Protein AF-A0A813M0W7-F1 (afdb_monomer)

Structure (mmCIF, N/CA/C/O backbone):
data_AF-A0A813M0W7-F1
#
_entry.id   AF-A0A813M0W7-F1
#
loop_
_atom_site.group_PDB
_atom_site.id
_atom_site.type_symbol
_atom_site.label_atom_id
_atom_site.label_alt_id
_atom_site.label_comp_id
_atom_site.label_asym_id
_atom_site.label_entity_id
_atom_site.label_seq_id
_atom_site.pdbx_PDB_ins_code
_atom_site.Cartn_x
_atom_site.Cartn_y
_atom_site.Cartn_z
_atom_site.occupancy
_atom_site.B_iso_or_equiv
_atom_site.auth_seq_id
_atom_site.auth_comp_id
_atom_site.auth_asym_id
_atom_site.auth_atom_id
_atom_site.p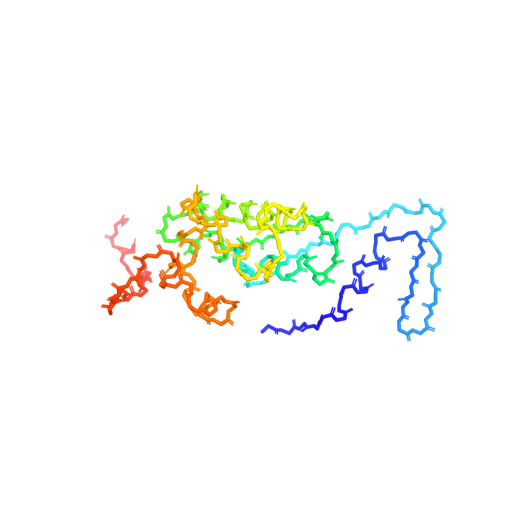dbx_PDB_model_num
ATOM 1 N N . MET A 1 1 ? 2.170 14.052 -1.912 1.00 60.22 1 MET A N 1
ATOM 2 C CA . MET A 1 1 ? 3.206 13.076 -2.289 1.00 60.22 1 MET A CA 1
ATOM 3 C C . MET A 1 1 ? 3.192 13.047 -3.791 1.00 60.22 1 MET A C 1
ATOM 5 O O . MET A 1 1 ? 2.103 12.958 -4.344 1.00 60.22 1 MET A O 1
ATOM 9 N N . GLU A 1 2 ? 4.343 13.254 -4.406 1.00 78.50 2 GLU A N 1
ATOM 10 C CA . GLU A 1 2 ? 4.496 13.168 -5.856 1.00 78.50 2 GLU A CA 1
ATOM 11 C C . GLU A 1 2 ? 4.761 11.701 -6.207 1.00 78.50 2 GLU A C 1
ATOM 13 O O . GLU A 1 2 ? 5.471 11.018 -5.469 1.00 78.50 2 GLU A O 1
ATOM 18 N N . GLY A 1 3 ? 4.114 11.214 -7.259 1.00 83.81 3 GLY A N 1
ATOM 19 C CA . GLY A 1 3 ? 4.162 9.825 -7.706 1.00 83.81 3 GLY A CA 1
ATOM 20 C C . GLY A 1 3 ? 2.926 9.503 -8.538 1.00 83.81 3 GLY A C 1
ATOM 21 O O . GLY A 1 3 ? 1.844 10.027 -8.257 1.00 83.81 3 GLY A O 1
ATOM 22 N N . ASP A 1 4 ? 3.095 8.671 -9.559 1.00 92.69 4 ASP A N 1
ATOM 23 C CA . ASP A 1 4 ? 2.022 8.253 -10.461 1.00 92.69 4 ASP A CA 1
ATOM 24 C C . ASP A 1 4 ? 1.822 6.733 -10.416 1.00 92.69 4 ASP A C 1
ATOM 26 O O . ASP A 1 4 ? 2.736 5.965 -10.113 1.00 92.69 4 ASP A O 1
ATOM 30 N N . ALA A 1 5 ? 0.614 6.268 -10.741 1.00 93.50 5 ALA A N 1
ATOM 31 C CA . ALA A 1 5 ? 0.339 4.839 -10.843 1.00 93.50 5 ALA A CA 1
ATOM 32 C C . ALA A 1 5 ? 1.242 4.138 -11.879 1.00 93.50 5 ALA A C 1
ATOM 34 O O . ALA A 1 5 ? 1.517 2.945 -11.720 1.00 93.50 5 ALA A O 1
ATOM 35 N N . SER A 1 6 ? 1.723 4.862 -12.899 1.00 95.94 6 SER A N 1
ATOM 36 C CA . SER A 1 6 ? 2.667 4.370 -13.906 1.00 95.94 6 SER A CA 1
ATOM 37 C C . SER A 1 6 ? 4.070 4.098 -13.370 1.00 95.94 6 SER A C 1
ATOM 39 O O . SER A 1 6 ? 4.815 3.359 -14.010 1.00 95.94 6 SER A O 1
ATOM 41 N N . ASP A 1 7 ? 4.436 4.619 -12.193 1.00 95.88 7 ASP A N 1
ATOM 42 C CA . ASP A 1 7 ? 5.763 4.392 -11.601 1.00 95.88 7 ASP A CA 1
ATOM 43 C C . ASP A 1 7 ? 6.011 2.908 -11.281 1.00 95.88 7 ASP A C 1
ATOM 45 O O . ASP A 1 7 ? 7.156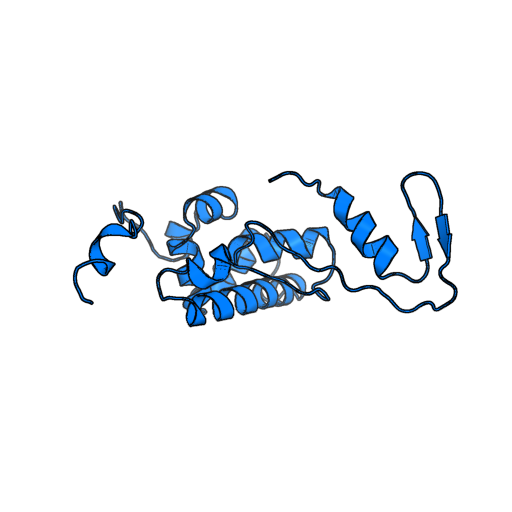 2.489 -11.116 1.00 95.88 7 ASP A O 1
ATOM 49 N N . LYS A 1 8 ? 4.966 2.066 -11.290 1.00 96.00 8 LYS A N 1
ATOM 50 C CA . LYS A 1 8 ? 5.115 0.602 -11.269 1.00 96.00 8 LYS A CA 1
ATOM 51 C C . LYS A 1 8 ? 5.995 0.066 -12.403 1.00 96.00 8 LYS A C 1
ATOM 53 O O . LYS A 1 8 ? 6.683 -0.926 -12.202 1.00 96.00 8 LYS A O 1
ATOM 58 N N . ASN A 1 9 ? 6.051 0.750 -13.547 1.00 97.25 9 ASN A N 1
ATOM 59 C CA . ASN A 1 9 ? 6.919 0.360 -14.659 1.00 97.25 9 ASN A CA 1
ATOM 60 C C . ASN A 1 9 ? 8.404 0.483 -14.290 1.00 97.25 9 ASN A C 1
ATOM 62 O O . ASN A 1 9 ? 9.228 -0.262 -14.807 1.00 97.25 9 ASN A O 1
ATOM 66 N N . ILE A 1 10 ? 8.750 1.376 -13.354 1.00 97.94 10 ILE A N 1
ATOM 67 C CA . ILE A 1 10 ? 10.106 1.450 -12.798 1.00 97.94 10 ILE A CA 1
ATOM 68 C C . ILE A 1 10 ? 10.401 0.180 -11.991 1.00 97.94 10 ILE A C 1
ATOM 70 O O . ILE A 1 10 ? 11.496 -0.357 -12.093 1.00 97.94 10 ILE A O 1
ATOM 74 N N . ALA A 1 11 ? 9.435 -0.330 -11.219 1.00 97.50 11 ALA A N 1
ATOM 75 C CA . ALA A 1 11 ? 9.609 -1.584 -10.487 1.00 97.5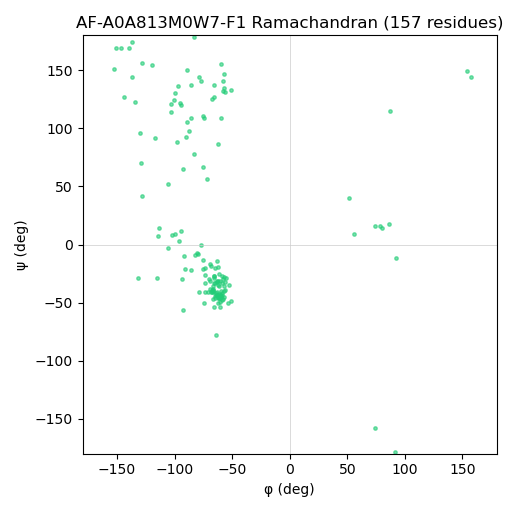0 11 ALA A CA 1
ATOM 76 C C . ALA A 1 11 ? 9.796 -2.775 -11.439 1.00 97.50 11 ALA A C 1
ATOM 78 O O . ALA A 1 11 ? 10.720 -3.556 -11.235 1.00 97.50 11 ALA A O 1
ATOM 79 N N . PHE A 1 12 ? 9.002 -2.863 -12.511 1.00 98.00 12 PHE A N 1
ATOM 80 C CA . PHE A 1 12 ? 9.152 -3.909 -13.531 1.00 98.00 12 PHE A CA 1
ATOM 81 C C . PHE A 1 12 ? 10.517 -3.838 -14.218 1.00 98.00 12 PHE A C 1
ATOM 83 O O . PHE A 1 12 ? 11.231 -4.831 -14.254 1.00 98.00 12 PHE A O 1
ATOM 90 N N . MET A 1 13 ? 10.964 -2.644 -14.620 1.00 98.56 13 MET A N 1
ATOM 91 C CA . MET A 1 13 ? 12.301 -2.440 -15.193 1.00 98.56 13 MET A CA 1
ATOM 92 C C . MET A 1 13 ? 13.446 -2.898 -14.272 1.00 98.56 13 MET A C 1
ATOM 94 O O . MET A 1 13 ? 14.520 -3.246 -14.753 1.00 98.56 13 MET A O 1
ATOM 98 N N . LEU A 1 14 ? 13.241 -2.885 -12.951 1.00 98.38 14 LEU A N 1
ATOM 99 C CA . LEU A 1 14 ? 14.239 -3.310 -11.965 1.00 98.38 14 LEU A CA 1
ATOM 100 C C . LEU A 1 14 ? 14.153 -4.800 -11.600 1.00 98.38 14 LEU A C 1
ATOM 102 O O . LEU A 1 14 ? 15.120 -5.336 -11.048 1.00 98.38 14 LEU A O 1
ATOM 106 N N . GLN A 1 15 ? 13.008 -5.448 -11.821 1.00 97.94 15 GLN A N 1
ATOM 107 C CA . GLN A 1 15 ? 12.732 -6.802 -11.336 1.00 97.94 15 GLN A CA 1
ATOM 108 C C . GLN A 1 15 ? 12.552 -7.829 -12.451 1.00 97.94 15 GLN A C 1
ATOM 110 O O . GLN A 1 15 ? 12.859 -8.996 -12.232 1.00 97.94 15 GLN A O 1
ATOM 115 N N . ASP A 1 16 ? 12.090 -7.444 -13.627 1.00 97.81 16 ASP A N 1
ATOM 116 C CA . ASP A 1 16 ? 11.868 -8.390 -14.712 1.00 97.81 16 ASP A CA 1
ATOM 117 C C . ASP A 1 16 ? 13.136 -8.533 -15.561 1.00 97.81 16 ASP A C 1
ATOM 119 O O . ASP A 1 16 ? 13.943 -7.611 -15.661 1.00 97.81 16 ASP A O 1
ATOM 123 N N . ASP A 1 17 ? 13.330 -9.712 -16.156 1.00 98.44 17 ASP A N 1
ATOM 124 C CA . ASP A 1 17 ? 14.459 -9.962 -17.068 1.00 98.44 17 ASP A CA 1
ATOM 125 C C . ASP A 1 17 ? 14.248 -9.300 -18.442 1.00 98.44 17 ASP A C 1
ATOM 127 O O . ASP A 1 17 ? 15.173 -9.159 -19.234 1.00 98.44 17 ASP A O 1
ATOM 131 N N . GLU A 1 18 ? 13.016 -8.865 -18.700 1.00 98.38 18 GLU A N 1
ATOM 132 C CA . GLU A 1 18 ? 12.547 -8.192 -19.902 1.00 98.38 18 GLU A CA 1
ATOM 133 C C . GLU A 1 18 ? 11.511 -7.140 -19.479 1.00 98.38 18 GLU A C 1
ATOM 135 O O . GLU A 1 18 ? 10.553 -7.476 -18.780 1.00 98.38 18 GLU A O 1
ATOM 140 N N . ALA A 1 19 ? 11.676 -5.877 -19.884 1.00 98.06 19 ALA A N 1
ATOM 141 C CA . ALA A 1 19 ? 10.718 -4.818 -19.562 1.00 98.06 19 ALA A CA 1
ATOM 142 C C . ALA A 1 19 ? 10.688 -3.683 -20.598 1.00 98.06 19 ALA A C 1
ATOM 144 O O . ALA A 1 19 ? 11.701 -3.329 -21.204 1.00 98.06 19 ALA A O 1
ATOM 145 N N . ASP A 1 20 ? 9.525 -3.039 -20.733 1.00 98.12 20 ASP A N 1
ATOM 146 C CA . ASP A 1 20 ? 9.339 -1.860 -21.582 1.00 98.12 20 ASP A CA 1
ATOM 147 C C . ASP A 1 20 ? 9.495 -0.558 -20.790 1.00 98.12 20 ASP A C 1
ATOM 149 O O . ASP A 1 20 ? 8.743 -0.255 -19.858 1.00 98.12 20 ASP A O 1
ATOM 153 N N . GLY A 1 21 ? 10.464 0.259 -21.196 1.00 97.62 21 GLY A N 1
ATOM 154 C CA . GLY A 1 21 ? 10.564 1.651 -20.782 1.00 97.62 21 GLY A CA 1
ATOM 155 C C . GLY A 1 21 ? 9.673 2.573 -21.625 1.00 97.62 21 GLY A C 1
ATOM 156 O O . GLY A 1 21 ? 9.059 2.151 -22.603 1.00 97.62 21 GLY A O 1
ATOM 157 N N . PRO A 1 22 ? 9.647 3.883 -21.323 1.00 97.38 22 PRO A N 1
ATOM 158 C CA . PRO A 1 22 ? 8.846 4.845 -22.088 1.00 97.38 22 PRO A CA 1
ATOM 159 C C . PRO A 1 22 ? 9.244 4.979 -23.569 1.00 97.38 22 PRO A C 1
ATOM 161 O O . PRO A 1 22 ? 8.465 5.499 -24.363 1.00 97.38 22 PRO A O 1
ATOM 164 N N . TYR A 1 23 ? 10.462 4.555 -23.928 1.00 98.25 23 TYR A N 1
ATOM 165 C CA . TYR A 1 23 ? 11.018 4.688 -25.281 1.00 98.25 23 TYR A CA 1
ATOM 166 C C . TYR A 1 23 ? 11.640 3.403 -25.831 1.00 98.25 23 TYR A C 1
ATOM 168 O O . TYR A 1 23 ? 11.674 3.230 -27.047 1.00 98.25 23 TYR A O 1
ATOM 176 N N . TYR A 1 24 ? 12.157 2.529 -24.965 1.00 98.31 24 TYR A N 1
ATOM 177 C CA . TYR A 1 24 ? 12.927 1.357 -25.367 1.00 98.31 24 TYR A CA 1
ATOM 178 C C . TYR A 1 24 ? 12.521 0.138 -24.559 1.00 98.31 24 TYR A C 1
ATOM 180 O O . TYR A 1 24 ? 12.264 0.239 -23.360 1.00 98.31 24 TYR A O 1
ATOM 188 N N . HIS A 1 25 ? 12.545 -0.995 -25.241 1.00 98.56 25 HIS A N 1
ATOM 189 C CA . HIS A 1 25 ? 12.519 -2.318 -24.650 1.00 98.56 25 HIS A CA 1
ATOM 190 C C . HIS A 1 25 ? 13.913 -2.694 -24.127 1.00 98.56 25 HIS A C 1
ATOM 192 O O . HIS A 1 25 ? 14.912 -2.335 -24.760 1.00 98.56 25 HIS A O 1
ATOM 198 N N . GLN A 1 26 ? 13.991 -3.407 -23.003 1.00 98.69 26 GLN A N 1
ATOM 199 C CA . GLN A 1 26 ? 15.249 -3.829 -22.388 1.00 98.69 26 GLN A CA 1
ATOM 200 C C . GLN A 1 26 ? 15.190 -5.303 -21.973 1.00 98.69 26 GLN A C 1
ATOM 202 O O . GLN A 1 26 ? 14.373 -5.673 -21.137 1.00 98.69 26 GLN A O 1
ATOM 207 N N . GLU A 1 27 ? 16.119 -6.101 -22.502 1.00 98.62 27 GLU A N 1
ATOM 208 C CA . GLU A 1 27 ? 16.443 -7.448 -22.016 1.00 98.62 27 GLU A CA 1
ATOM 209 C C . GLU A 1 27 ? 17.665 -7.367 -21.085 1.00 98.62 27 GLU A C 1
ATOM 211 O O . GLU A 1 27 ? 18.632 -6.655 -21.377 1.00 98.62 27 GLU A O 1
ATOM 216 N N . TRP A 1 28 ? 17.629 -8.066 -19.953 1.00 98.50 28 TRP A N 1
ATOM 217 C CA . TRP A 1 28 ? 18.663 -8.032 -18.913 1.00 98.50 28 TRP A CA 1
ATOM 218 C C . TRP A 1 28 ? 19.545 -9.290 -18.875 1.00 98.50 28 TRP A C 1
ATOM 220 O O . TRP A 1 28 ? 20.514 -9.325 -18.114 1.00 98.50 28 TRP A O 1
ATOM 230 N N . GLU A 1 29 ? 19.256 -10.288 -19.716 1.00 98.31 29 GLU A N 1
ATOM 231 C CA . GLU A 1 29 ? 20.063 -11.501 -19.933 1.00 98.31 29 GLU A CA 1
ATOM 232 C C . GLU A 1 29 ? 20.432 -12.253 -18.635 1.00 98.31 29 GLU A C 1
ATOM 234 O O . GLU A 1 29 ? 21.552 -12.742 -18.448 1.00 98.31 29 GLU A O 1
ATOM 239 N N . GLY A 1 30 ? 19.488 -12.347 -17.700 1.00 97.94 30 GLY A N 1
ATOM 240 C CA . GLY A 1 30 ? 19.658 -13.001 -16.407 1.00 97.94 30 GLY A CA 1
ATOM 241 C C . GLY A 1 30 ? 20.387 -12.154 -15.360 1.00 97.94 30 GLY A C 1
ATOM 242 O O . GLY A 1 30 ? 20.828 -12.695 -14.335 1.00 97.94 30 GLY A O 1
ATOM 243 N N . MET A 1 31 ? 20.543 -10.841 -15.577 1.00 98.56 31 MET A N 1
ATOM 244 C CA . MET A 1 31 ? 21.057 -9.933 -14.550 1.00 98.56 31 MET A CA 1
ATOM 245 C C . MET A 1 31 ? 20.165 -9.986 -13.304 1.00 98.56 31 MET A C 1
ATOM 247 O O . MET A 1 31 ? 18.942 -10.078 -13.365 1.00 98.56 31 MET A O 1
ATOM 251 N N . LYS A 1 32 ? 20.789 -9.937 -12.123 1.00 98.25 32 LYS A N 1
ATOM 252 C CA . LYS A 1 32 ? 20.038 -9.991 -10.868 1.00 98.25 32 LYS A CA 1
ATOM 253 C C . LYS A 1 32 ? 19.160 -8.754 -10.686 1.00 98.25 32 LYS A C 1
ATOM 255 O O . LYS A 1 32 ? 19.623 -7.627 -10.833 1.00 98.25 32 LYS A O 1
ATOM 260 N N . GLN A 1 33 ? 17.942 -9.015 -10.226 1.00 98.25 33 GLN A N 1
ATOM 261 C CA . GLN A 1 33 ? 16.935 -8.019 -9.874 1.00 98.25 33 GLN A CA 1
ATOM 262 C C . GLN A 1 33 ? 17.429 -7.029 -8.813 1.00 98.25 33 GLN A C 1
ATOM 264 O O . GLN A 1 33 ? 18.135 -7.400 -7.868 1.00 98.25 33 GLN A O 1
ATOM 269 N N . THR A 1 34 ? 16.955 -5.789 -8.910 1.00 98.62 34 THR A N 1
ATOM 270 C CA . THR A 1 34 ? 17.087 -4.769 -7.866 1.00 98.62 34 THR A CA 1
ATOM 271 C C . THR A 1 34 ? 15.760 -4.619 -7.129 1.00 98.62 34 THR A C 1
ATOM 273 O O . THR A 1 34 ? 14.739 -4.298 -7.728 1.00 98.62 34 THR A O 1
ATOM 276 N N . THR A 1 35 ? 15.749 -4.839 -5.812 1.00 98.44 35 THR A N 1
ATOM 277 C CA . THR A 1 35 ? 14.518 -4.740 -5.013 1.00 98.44 35 THR A CA 1
ATOM 278 C C . THR A 1 35 ? 14.006 -3.295 -4.939 1.00 98.44 35 THR A C 1
ATOM 280 O O . THR A 1 35 ? 14.731 -2.428 -4.443 1.00 98.44 35 THR A O 1
ATOM 283 N N . PRO A 1 36 ? 12.741 -3.021 -5.312 1.00 97.69 36 PRO A N 1
ATOM 284 C CA . PRO A 1 36 ? 12.113 -1.734 -5.050 1.00 97.69 36 PRO A CA 1
ATOM 285 C C . PRO A 1 36 ? 11.933 -1.524 -3.544 1.00 97.69 36 PRO A C 1
ATOM 287 O O . PRO A 1 36 ? 11.354 -2.362 -2.842 1.00 97.69 36 PRO A O 1
ATOM 290 N N . ILE A 1 37 ? 12.421 -0.390 -3.043 1.00 98.00 37 ILE A N 1
ATOM 291 C CA . ILE A 1 37 ? 12.210 0.036 -1.658 1.00 98.00 37 ILE A CA 1
ATOM 292 C C . ILE A 1 37 ? 11.141 1.124 -1.651 1.00 98.00 37 ILE A C 1
ATOM 294 O O . ILE A 1 37 ? 11.349 2.220 -2.168 1.00 98.00 37 ILE A O 1
ATOM 298 N N . ILE A 1 38 ? 9.996 0.820 -1.049 1.00 95.69 38 ILE A N 1
ATOM 299 C CA . ILE A 1 38 ? 8.829 1.697 -1.006 1.00 95.69 38 ILE A CA 1
ATOM 300 C C . ILE A 1 38 ? 8.845 2.486 0.300 1.00 95.69 38 ILE A C 1
ATOM 302 O O . ILE A 1 38 ? 8.851 1.922 1.399 1.00 95.69 38 ILE A O 1
ATOM 306 N N . SER A 1 39 ? 8.858 3.811 0.179 1.00 93.75 39 SER A N 1
ATOM 307 C CA . SER A 1 39 ? 8.973 4.741 1.301 1.00 93.75 39 SER A CA 1
ATOM 308 C C . SER A 1 39 ? 8.195 6.030 1.046 1.00 93.75 39 SER A C 1
ATOM 310 O O . SER A 1 39 ? 7.750 6.295 -0.065 1.00 93.75 39 SER A O 1
ATOM 312 N N . GLY A 1 40 ? 8.059 6.844 2.095 1.00 88.69 40 GLY A N 1
ATOM 313 C CA . GLY A 1 40 ? 7.337 8.115 2.078 1.00 88.69 40 GLY A CA 1
ATOM 314 C C . GLY A 1 40 ? 5.851 7.926 2.370 1.00 88.69 40 GLY A C 1
ATOM 315 O O . GLY A 1 40 ? 5.145 7.286 1.612 1.00 88.69 40 GLY A O 1
ATOM 316 N N . GLY A 1 41 ? 5.365 8.468 3.492 1.00 89.69 41 GLY A N 1
ATOM 317 C CA . GLY A 1 41 ? 3.933 8.591 3.829 1.00 89.69 41 GLY A CA 1
ATOM 318 C C . GLY A 1 41 ? 3.068 7.317 3.833 1.00 89.69 41 GLY A C 1
ATOM 319 O O . GLY A 1 41 ? 1.851 7.432 3.958 1.00 89.69 41 GLY A O 1
ATOM 320 N N . MET A 1 42 ? 3.652 6.124 3.714 1.00 95.50 42 MET A N 1
ATOM 321 C CA . MET A 1 42 ? 2.917 4.859 3.737 1.00 95.50 42 MET A CA 1
ATOM 322 C C . MET A 1 42 ? 2.510 4.462 5.160 1.00 95.50 42 MET A C 1
ATOM 324 O O . MET A 1 42 ? 3.289 4.590 6.107 1.00 95.50 42 MET A O 1
ATOM 328 N N . ASN A 1 43 ? 1.296 3.928 5.282 1.00 97.44 43 ASN A N 1
ATOM 329 C CA . ASN A 1 43 ? 0.759 3.238 6.454 1.00 97.44 43 ASN A CA 1
ATOM 330 C C . ASN A 1 43 ? 0.003 1.978 6.000 1.00 97.44 43 ASN A C 1
ATOM 332 O O . ASN A 1 43 ? -0.183 1.769 4.799 1.00 97.44 43 ASN A O 1
ATOM 336 N N . ALA A 1 44 ? -0.452 1.165 6.954 1.00 98.38 44 ALA A N 1
ATOM 337 C CA . ALA A 1 44 ? -1.155 -0.089 6.685 1.00 98.38 44 ALA A CA 1
ATOM 338 C C . ALA A 1 44 ? -2.355 0.046 5.730 1.00 98.38 44 ALA A C 1
ATOM 340 O O . ALA A 1 44 ? -2.591 -0.841 4.918 1.00 98.38 44 ALA A O 1
ATOM 341 N N . LEU A 1 45 ? -3.076 1.171 5.784 1.00 98.50 45 LEU A N 1
ATOM 342 C CA . LEU A 1 45 ? -4.302 1.399 5.016 1.00 98.50 45 LEU A CA 1
ATOM 343 C C . LEU A 1 45 ? -4.036 1.641 3.525 1.00 98.50 45 LEU A C 1
ATOM 345 O O . LEU A 1 45 ? -4.897 1.368 2.692 1.00 98.50 45 LEU A O 1
ATOM 349 N N . ARG A 1 46 ? -2.849 2.148 3.179 1.00 98.19 46 ARG A N 1
ATOM 350 C CA . ARG A 1 46 ? -2.452 2.455 1.794 1.00 98.19 46 ARG A CA 1
ATOM 351 C C . ARG A 1 46 ? -1.862 1.249 1.057 1.00 98.19 46 ARG A C 1
ATOM 353 O O . ARG A 1 46 ? -1.858 1.235 -0.171 1.00 98.19 46 ARG A O 1
ATOM 360 N N . LEU A 1 47 ? -1.356 0.254 1.791 1.00 98.00 47 LEU A N 1
ATOM 361 C CA . LEU A 1 47 ? -0.641 -0.893 1.220 1.00 98.00 47 LEU A CA 1
ATOM 362 C C . LEU A 1 47 ? -1.483 -1.749 0.265 1.00 98.00 47 LEU A C 1
ATOM 364 O O . LEU A 1 47 ? -0.969 -2.064 -0.806 1.00 98.00 47 LEU A O 1
ATOM 368 N N . PRO A 1 48 ? -2.751 -2.090 0.568 1.00 98.44 48 PRO A N 1
ATOM 369 C CA . PRO A 1 48 ? -3.522 -2.968 -0.307 1.00 98.44 48 PRO A CA 1
ATOM 370 C C . PRO A 1 48 ? -3.711 -2.406 -1.717 1.00 98.44 48 PRO A C 1
ATO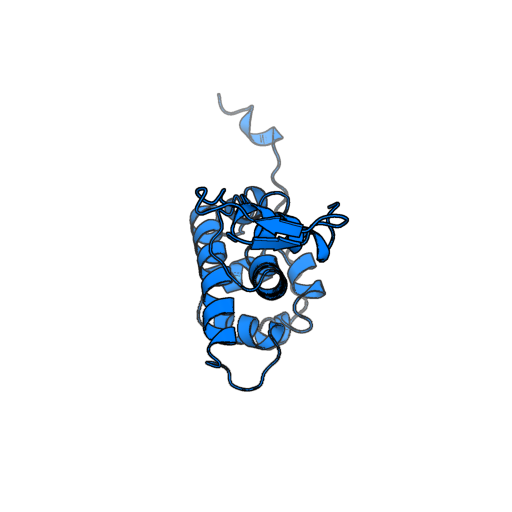M 372 O O . PRO A 1 48 ? -3.476 -3.102 -2.698 1.00 98.44 48 PRO A O 1
ATOM 375 N N . ALA A 1 49 ? -4.069 -1.124 -1.830 1.00 97.38 49 ALA A N 1
ATOM 376 C CA . ALA A 1 49 ? -4.224 -0.466 -3.127 1.00 97.38 49 ALA A CA 1
ATOM 377 C C . ALA A 1 49 ? -2.885 -0.333 -3.872 1.00 97.38 49 ALA A C 1
ATOM 379 O O . ALA A 1 49 ? -2.841 -0.471 -5.093 1.00 97.38 49 ALA A O 1
ATOM 380 N N . PHE A 1 50 ? -1.786 -0.102 -3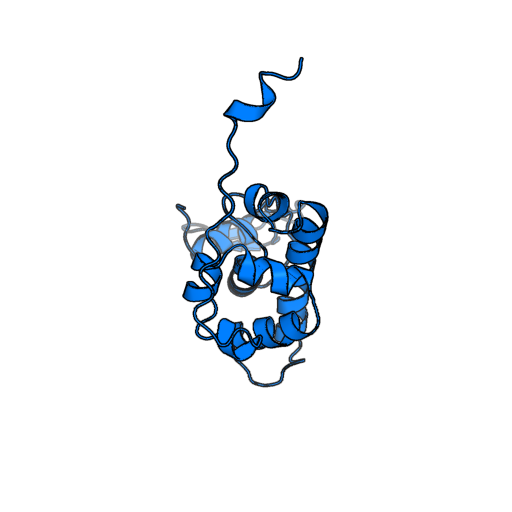.143 1.00 97.44 50 PHE A N 1
ATOM 381 C CA . PHE A 1 50 ? -0.445 -0.073 -3.724 1.00 97.44 50 PHE A CA 1
ATOM 382 C C . PHE A 1 50 ? -0.065 -1.428 -4.338 1.00 97.44 50 PHE A C 1
ATOM 384 O O . PHE A 1 50 ? 0.335 -1.479 -5.501 1.00 97.44 50 PHE A O 1
ATOM 391 N N . PHE A 1 51 ? -0.231 -2.523 -3.590 1.00 98.25 51 PHE A N 1
ATOM 392 C CA . PHE A 1 51 ? 0.061 -3.866 -4.093 1.00 98.25 51 PHE A CA 1
ATOM 393 C C . PHE A 1 51 ? -0.875 -4.277 -5.222 1.00 98.25 51 PHE A C 1
ATOM 395 O O . PHE A 1 51 ? -0.431 -4.952 -6.143 1.00 98.25 51 PHE A O 1
ATOM 402 N N . GLU A 1 52 ? -2.132 -3.833 -5.209 1.00 98.06 52 GLU A N 1
ATOM 403 C CA . GLU A 1 52 ? -3.042 -4.088 -6.324 1.00 98.06 52 GLU A CA 1
ATOM 404 C C . GLU A 1 52 ? -2.608 -3.370 -7.606 1.00 98.06 52 GLU A C 1
ATOM 406 O O . GLU A 1 52 ? -2.672 -3.961 -8.681 1.00 98.06 52 GLU A O 1
ATOM 411 N N . ASN A 1 53 ? -2.106 -2.134 -7.512 1.00 97.69 53 ASN A N 1
ATOM 412 C CA . ASN A 1 53 ? -1.554 -1.452 -8.682 1.00 97.69 53 ASN A CA 1
ATOM 413 C C . ASN A 1 53 ? -0.256 -2.109 -9.184 1.00 97.69 53 ASN A C 1
ATOM 415 O O . ASN A 1 53 ? -0.065 -2.218 -10.397 1.00 97.69 53 ASN A O 1
ATOM 419 N N . LEU A 1 54 ? 0.628 -2.521 -8.266 1.00 97.69 54 LEU A N 1
ATOM 420 C CA . LEU A 1 54 ? 1.916 -3.146 -8.588 1.00 97.69 54 LEU A CA 1
ATOM 421 C C . LEU A 1 54 ? 1.767 -4.593 -9.090 1.00 97.69 54 LEU A C 1
ATOM 423 O O . LEU A 1 54 ? 2.538 -5.034 -9.930 1.00 97.69 54 LEU A O 1
ATOM 427 N N . GLY A 1 55 ? 0.781 -5.335 -8.586 1.00 97.88 55 GLY A N 1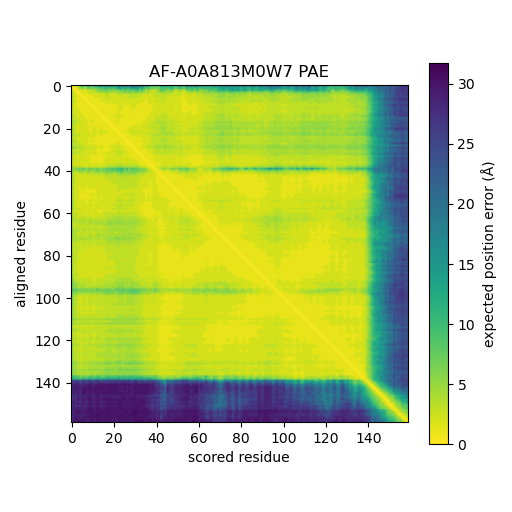
ATOM 428 C CA . GLY A 1 55 ? 0.515 -6.736 -8.922 1.00 97.88 55 GLY A CA 1
ATOM 429 C C . GLY A 1 55 ? 1.183 -7.767 -8.001 1.00 97.88 55 GLY A C 1
ATOM 430 O O . GLY A 1 55 ? 0.815 -8.940 -8.041 1.00 97.88 55 GLY A O 1
ATOM 431 N N . HIS A 1 56 ? 2.120 -7.364 -7.135 1.00 97.94 56 HIS A N 1
ATOM 432 C CA . HIS A 1 56 ? 2.785 -8.240 -6.162 1.00 97.94 56 HIS A CA 1
ATOM 433 C C . HIS A 1 56 ? 3.233 -7.484 -4.900 1.00 97.94 56 HIS A C 1
ATOM 435 O O . HIS A 1 56 ? 3.283 -6.256 -4.879 1.00 97.94 56 HIS A O 1
ATOM 441 N N . SER A 1 57 ? 3.648 -8.219 -3.859 1.00 98.25 57 SER A N 1
ATOM 442 C CA . SER A 1 57 ? 4.187 -7.650 -2.607 1.00 98.25 57 SER A CA 1
ATOM 443 C C . SER A 1 57 ? 5.675 -7.949 -2.348 1.00 98.25 57 SER A C 1
ATOM 445 O O . SER A 1 57 ? 6.166 -7.718 -1.246 1.00 98.25 57 SER A O 1
ATOM 447 N N . ASN A 1 58 ? 6.419 -8.425 -3.356 1.00 98.06 58 ASN A N 1
ATOM 448 C CA . ASN A 1 58 ? 7.864 -8.705 -3.272 1.00 98.06 58 ASN A CA 1
ATOM 449 C C . ASN A 1 58 ? 8.724 -7.422 -3.293 1.00 98.06 58 ASN A C 1
ATOM 451 O O . ASN A 1 58 ? 9.452 -7.158 -4.250 1.00 98.06 58 ASN A O 1
ATOM 455 N N . VAL A 1 59 ? 8.614 -6.611 -2.241 1.00 97.94 59 VAL A N 1
ATOM 456 C CA . VAL A 1 59 ? 9.302 -5.320 -2.069 1.00 97.94 59 VAL A CA 1
ATOM 457 C C . VAL A 1 59 ? 9.786 -5.153 -0.626 1.00 97.94 59 VAL A C 1
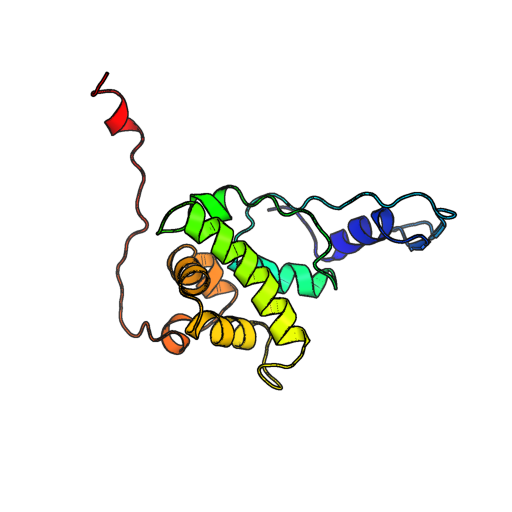ATOM 459 O O . VAL A 1 59 ? 9.381 -5.897 0.268 1.00 97.94 59 VAL A O 1
ATOM 462 N N . ILE A 1 60 ? 10.614 -4.138 -0.368 1.00 98.38 60 ILE A N 1
ATOM 463 C CA . ILE A 1 60 ? 10.901 -3.687 1.003 1.00 98.38 60 ILE A CA 1
ATOM 464 C C . ILE A 1 60 ? 10.064 -2.441 1.284 1.00 98.38 60 ILE A C 1
ATOM 466 O O . ILE A 1 60 ? 10.169 -1.447 0.574 1.00 98.38 60 ILE A O 1
ATOM 470 N N . LEU A 1 61 ? 9.260 -2.469 2.346 1.00 97.50 61 LEU A N 1
ATOM 471 C CA . LEU A 1 61 ? 8.512 -1.308 2.829 1.00 97.50 61 LEU A CA 1
ATOM 472 C C . LEU A 1 61 ? 9.237 -0.656 4.009 1.00 97.50 61 LEU A C 1
ATOM 474 O O . LEU A 1 61 ? 9.524 -1.318 5.006 1.00 97.50 61 LEU A O 1
ATOM 478 N N . THR A 1 62 ? 9.420 0.664 3.961 1.00 97.12 62 THR A N 1
ATOM 479 C CA . THR A 1 62 ? 9.882 1.453 5.112 1.00 97.12 62 THR A CA 1
ATOM 480 C C . THR A 1 62 ? 8.819 2.468 5.535 1.00 97.12 62 THR A C 1
ATOM 482 O O . THR A 1 62 ? 8.772 3.599 5.050 1.00 97.12 62 THR A O 1
ATOM 485 N N . ALA A 1 63 ? 7.951 2.071 6.467 1.00 96.19 63 ALA A N 1
ATOM 486 C CA . ALA A 1 63 ? 6.862 2.904 6.973 1.00 96.19 63 ALA A CA 1
ATOM 487 C C . ALA A 1 63 ? 7.246 3.585 8.298 1.00 96.19 63 ALA A C 1
ATOM 489 O O . ALA A 1 63 ? 6.976 3.055 9.374 1.00 96.19 63 ALA A O 1
ATOM 490 N N . GLY A 1 64 ? 7.858 4.773 8.229 1.00 95.75 64 GLY A N 1
ATOM 491 C CA . GLY A 1 64 ? 8.215 5.566 9.414 1.00 95.75 64 GLY A CA 1
ATOM 492 C C . GLY A 1 64 ? 6.979 6.019 10.200 1.00 95.75 64 GLY A C 1
ATOM 493 O O . GLY A 1 64 ? 6.610 5.410 11.204 1.00 95.75 64 GLY A O 1
ATOM 494 N N . GLY A 1 65 ? 6.295 7.059 9.710 1.00 95.81 65 GLY A N 1
ATOM 495 C CA . GLY A 1 65 ? 5.054 7.555 10.321 1.00 95.81 65 GLY A CA 1
ATOM 496 C C . GLY A 1 65 ? 3.931 6.511 10.364 1.00 95.81 65 GLY A C 1
ATOM 497 O O . GLY A 1 65 ? 3.168 6.485 11.322 1.00 95.81 65 GLY A O 1
ATOM 498 N N . GLY A 1 66 ? 3.875 5.602 9.385 1.00 95.56 66 GLY A N 1
ATOM 499 C CA . GLY A 1 66 ? 2.903 4.506 9.367 1.00 95.56 66 GLY A CA 1
ATOM 500 C C . GLY A 1 66 ? 3.077 3.480 10.488 1.00 95.56 66 GLY A C 1
ATOM 501 O O . GLY A 1 66 ? 2.083 2.910 10.927 1.00 95.56 66 GLY A O 1
ATOM 502 N N . SER A 1 67 ? 4.302 3.277 10.988 1.00 96.75 67 SER A N 1
ATOM 503 C CA . SER A 1 67 ? 4.551 2.385 12.129 1.00 96.75 67 SER A CA 1
ATOM 504 C C . SER A 1 67 ? 4.536 3.152 13.450 1.00 96.75 67 SER A C 1
ATOM 506 O O . SER A 1 67 ? 3.758 2.841 14.346 1.00 96.75 67 SER A O 1
ATOM 508 N N . PHE A 1 68 ? 5.365 4.190 13.587 1.00 97.00 68 PHE A N 1
ATOM 509 C CA . PHE A 1 68 ? 5.510 4.923 14.851 1.00 97.00 68 PHE A CA 1
ATOM 510 C C . PHE A 1 68 ? 4.315 5.824 15.184 1.00 97.00 68 PHE A C 1
ATOM 512 O O . PHE A 1 68 ? 4.141 6.181 16.345 1.00 97.00 68 PHE A O 1
ATOM 519 N N . GLY A 1 69 ? 3.502 6.190 14.190 1.00 97.31 69 GLY A N 1
ATOM 520 C CA . GLY A 1 69 ? 2.296 6.992 14.383 1.00 97.31 69 GLY A CA 1
ATOM 521 C C . GLY A 1 69 ? 1.075 6.191 14.829 1.00 97.31 69 GLY A C 1
ATOM 522 O O . GLY A 1 69 ? 0.072 6.804 15.175 1.00 97.31 69 GLY A O 1
ATOM 523 N N . HIS A 1 70 ? 1.140 4.854 14.832 1.00 98.44 70 HIS A N 1
ATOM 524 C CA . HIS A 1 70 ? 0.041 4.001 15.281 1.00 98.44 70 HIS A CA 1
ATOM 525 C C . HIS A 1 70 ? -0.364 4.328 16.728 1.00 98.44 70 HIS A C 1
ATOM 527 O O . HIS A 1 70 ? 0.502 4.452 17.596 1.00 98.44 70 HIS A O 1
ATOM 533 N N . LYS A 1 71 ? -1.672 4.432 17.010 1.00 97.25 71 LYS A N 1
ATOM 534 C CA . LYS A 1 71 ? -2.190 4.882 18.319 1.00 97.25 71 LYS A CA 1
ATOM 535 C C . LYS A 1 71 ? -1.690 4.049 19.507 1.00 97.25 71 LYS A C 1
ATOM 537 O O . LYS A 1 71 ? -1.478 4.582 20.589 1.00 97.25 71 LYS A O 1
ATOM 542 N N . ASP A 1 72 ? -1.466 2.754 19.281 1.00 97.50 72 ASP A N 1
ATOM 543 C CA . ASP A 1 72 ? -0.976 1.803 20.292 1.00 97.50 72 ASP A CA 1
ATOM 544 C C . ASP A 1 72 ? 0.558 1.630 20.267 1.00 97.50 72 ASP A C 1
ATOM 546 O O . ASP A 1 72 ? 1.111 0.724 20.890 1.00 97.50 72 ASP A O 1
ATOM 550 N N . GLY A 1 73 ? 1.266 2.493 19.536 1.00 97.69 73 GLY A N 1
ATOM 551 C CA . GLY A 1 73 ? 2.722 2.517 19.453 1.00 97.69 73 GLY A CA 1
ATOM 552 C C . GLY A 1 73 ? 3.325 1.684 18.311 1.00 97.69 73 GLY A C 1
ATOM 553 O O . GLY A 1 73 ? 2.617 1.065 17.513 1.00 97.69 73 GLY A O 1
ATOM 554 N N . PRO A 1 74 ? 4.668 1.651 18.220 1.00 97.75 74 PRO A N 1
ATOM 555 C CA . PRO A 1 74 ? 5.380 1.185 17.029 1.00 97.75 74 PRO A CA 1
ATOM 556 C C . PRO A 1 74 ? 5.272 -0.316 16.760 1.00 97.75 74 PRO A C 1
ATOM 558 O O . PRO A 1 74 ? 5.280 -0.723 15.601 1.00 97.75 74 PRO A O 1
ATOM 561 N N . LYS A 1 75 ? 5.161 -1.149 17.803 1.00 98.44 75 LYS A N 1
ATOM 562 C CA . LYS A 1 75 ? 4.996 -2.600 17.631 1.00 98.44 75 LYS A CA 1
ATOM 563 C C . LYS A 1 75 ? 3.647 -2.917 16.959 1.00 98.44 75 LYS A C 1
ATOM 565 O O . LYS A 1 75 ? 3.679 -3.566 15.915 1.00 98.44 75 LYS A O 1
ATOM 570 N N . PRO A 1 76 ? 2.497 -2.436 17.474 1.00 98.69 76 PRO A N 1
ATOM 571 C CA . PRO A 1 76 ? 1.227 -2.534 16.756 1.00 98.69 76 PRO A CA 1
ATOM 572 C C . PRO A 1 76 ? 1.267 -1.910 15.362 1.00 98.69 76 PRO A C 1
ATOM 574 O O . PRO A 1 76 ? 0.767 -2.508 14.421 1.00 98.69 76 PRO A O 1
ATOM 577 N N . GLY A 1 77 ? 1.949 -0.774 15.183 1.00 98.50 77 GLY A N 1
ATOM 578 C CA . GLY A 1 77 ? 2.133 -0.175 13.860 1.00 98.50 77 GLY A CA 1
ATOM 579 C C . GLY A 1 77 ? 2.820 -1.101 12.852 1.00 98.50 77 GLY A C 1
ATOM 580 O O . GLY A 1 77 ? 2.319 -1.286 11.742 1.00 98.50 77 GLY A O 1
ATOM 581 N N . ALA A 1 78 ? 3.918 -1.750 13.243 1.00 98.50 78 ALA A N 1
ATOM 582 C CA . ALA A 1 78 ? 4.601 -2.731 12.401 1.00 98.50 78 ALA A CA 1
ATOM 583 C C . ALA A 1 78 ? 3.719 -3.958 12.095 1.00 98.50 78 ALA A C 1
ATOM 585 O O . ALA A 1 78 ? 3.688 -4.423 10.955 1.00 98.50 78 ALA A O 1
ATOM 586 N N . ILE A 1 79 ? 2.966 -4.452 13.086 1.00 98.81 79 ILE A N 1
ATOM 587 C CA . ILE A 1 79 ? 2.006 -5.552 12.902 1.00 98.81 79 ILE A CA 1
ATOM 588 C C . ILE A 1 79 ? 0.886 -5.134 11.941 1.00 98.81 79 ILE A C 1
ATOM 590 O O . ILE A 1 79 ? 0.555 -5.892 11.037 1.00 98.81 79 ILE A O 1
ATOM 594 N N . SER A 1 80 ? 0.369 -3.908 12.048 1.00 98.81 80 SER A N 1
ATOM 595 C CA . SER A 1 80 ? -0.650 -3.395 11.129 1.00 98.81 80 SER A CA 1
ATOM 596 C C . SER A 1 80 ? -0.137 -3.345 9.684 1.00 98.81 80 SER A C 1
ATOM 598 O O . SER A 1 80 ? -0.879 -3.658 8.760 1.00 98.81 80 SER A O 1
ATOM 600 N N . CYS A 1 81 ? 1.148 -3.032 9.463 1.00 98.50 81 CYS A N 1
ATOM 601 C CA . CYS A 1 81 ? 1.744 -3.048 8.123 1.00 98.50 81 CYS A CA 1
ATOM 602 C C . CYS A 1 81 ? 1.831 -4.472 7.554 1.00 98.50 81 CYS A C 1
ATOM 604 O O . CYS A 1 81 ? 1.545 -4.672 6.375 1.00 98.50 81 CYS A O 1
ATOM 606 N N . ARG A 1 82 ? 2.170 -5.464 8.392 1.00 98.75 82 ARG A N 1
ATOM 607 C CA . ARG A 1 82 ? 2.099 -6.888 8.024 1.00 98.75 82 ARG A CA 1
ATOM 608 C C . ARG A 1 82 ? 0.668 -7.285 7.656 1.00 98.75 82 ARG A C 1
ATOM 610 O O . ARG A 1 82 ? 0.450 -7.833 6.584 1.00 98.75 82 ARG A O 1
ATOM 617 N N . GLN A 1 83 ? -0.296 -6.946 8.504 1.00 98.81 83 GLN A N 1
ATOM 618 C CA . GLN A 1 83 ? -1.713 -7.234 8.284 1.00 98.81 83 GLN A CA 1
ATOM 619 C C . GLN A 1 83 ? -2.266 -6.520 7.037 1.00 98.81 83 GLN A C 1
ATOM 621 O O . GLN A 1 83 ? -3.116 -7.066 6.343 1.00 98.81 83 GLN A O 1
ATOM 626 N N . GLY A 1 84 ? -1.754 -5.336 6.690 1.00 98.62 84 GLY A N 1
ATOM 627 C CA . GLY A 1 84 ? -2.077 -4.652 5.435 1.00 98.62 84 GLY A CA 1
ATOM 628 C C . GLY A 1 84 ? -1.685 -5.476 4.202 1.00 98.62 84 GLY A C 1
ATOM 629 O O . GLY A 1 84 ? -2.478 -5.615 3.278 1.00 98.62 84 GLY A O 1
ATOM 630 N N . GLU A 1 85 ? -0.504 -6.096 4.204 1.00 98.75 85 GLU A N 1
ATOM 631 C CA . GLU A 1 85 ? -0.094 -7.033 3.148 1.00 98.75 85 GLU A CA 1
ATOM 632 C C . GLU A 1 85 ? -0.948 -8.314 3.140 1.00 98.75 85 GLU A C 1
ATOM 634 O O . GLU A 1 85 ? -1.413 -8.747 2.084 1.00 98.75 85 GLU A O 1
ATOM 639 N N . GLU A 1 86 ? -1.163 -8.921 4.309 1.00 98.81 86 GLU A N 1
ATOM 640 C CA . GLU A 1 86 ? -1.934 -10.164 4.453 1.00 98.81 86 GLU A CA 1
ATOM 641 C C . GLU A 1 86 ? -3.382 -9.988 3.994 1.00 98.81 86 GLU A C 1
ATOM 643 O O . GLU A 1 86 ? -3.892 -10.817 3.244 1.00 98.81 86 GLU A O 1
ATOM 648 N N . SER A 1 87 ? -4.013 -8.873 4.360 1.00 98.75 87 SER A N 1
ATOM 649 C CA . SER A 1 87 ? -5.380 -8.551 3.953 1.00 98.75 87 SER A CA 1
ATOM 650 C C . SER A 1 87 ? -5.532 -8.456 2.432 1.00 98.75 87 SER A C 1
ATOM 652 O O . SER A 1 87 ? -6.491 -8.996 1.879 1.00 98.75 87 SER A O 1
ATOM 654 N N . TRP A 1 88 ? -4.553 -7.864 1.733 1.00 98.81 88 TRP A N 1
ATOM 655 C CA . TRP A 1 88 ? -4.523 -7.844 0.269 1.00 98.81 88 TRP A CA 1
ATOM 656 C C . TRP A 1 88 ? -4.357 -9.249 -0.313 1.00 98.81 88 TRP A C 1
ATOM 658 O O . TRP A 1 88 ? -5.105 -9.620 -1.214 1.00 98.81 88 TRP A O 1
ATOM 668 N N . LYS A 1 89 ? -3.430 -10.057 0.222 1.00 98.69 89 LYS A N 1
ATOM 669 C CA . LYS A 1 89 ? -3.219 -11.443 -0.230 1.00 98.69 89 LYS A CA 1
ATOM 670 C C . LYS A 1 89 ? -4.473 -12.301 -0.061 1.00 98.69 89 LYS A C 1
ATOM 672 O O . LYS A 1 89 ? -4.835 -13.036 -0.975 1.00 98.69 89 LYS A O 1
ATOM 677 N N . GLU A 1 90 ? -5.147 -12.201 1.081 1.00 98.62 90 GLU A N 1
ATOM 678 C CA . GLU A 1 90 ? -6.373 -12.956 1.350 1.00 98.62 90 GLU A CA 1
ATOM 679 C C . GLU A 1 90 ? -7.545 -12.504 0.476 1.00 98.62 90 GLU A C 1
ATOM 681 O O . GLU A 1 90 ? -8.281 -13.347 -0.044 1.00 98.62 90 GLU A O 1
ATOM 686 N N . TRP A 1 91 ? -7.698 -11.193 0.265 1.00 98.62 91 TRP A N 1
ATOM 687 C CA . TRP A 1 91 ? -8.684 -10.669 -0.675 1.00 98.62 91 TRP A CA 1
ATOM 688 C C . TRP A 1 91 ? -8.398 -11.140 -2.106 1.00 98.62 91 TRP A C 1
ATOM 690 O O . TRP A 1 91 ? -9.298 -11.662 -2.760 1.00 98.62 91 TRP A O 1
ATOM 700 N N . LYS A 1 92 ? -7.140 -11.061 -2.564 1.00 98.00 92 LYS A N 1
ATOM 701 C CA . LYS A 1 92 ? -6.727 -11.511 -3.905 1.00 98.00 92 LYS A CA 1
ATOM 702 C C . LYS A 1 92 ? -6.947 -13.013 -4.106 1.00 98.00 92 LYS A C 1
ATOM 704 O O . LYS A 1 92 ? -7.250 -13.445 -5.214 1.00 98.00 92 LYS A O 1
ATOM 709 N N . ALA A 1 93 ? -6.836 -13.800 -3.036 1.00 98.00 93 ALA A N 1
ATOM 710 C CA . ALA A 1 93 ? -7.147 -15.229 -3.021 1.00 98.00 93 ALA A CA 1
ATOM 711 C C . ALA A 1 93 ? -8.660 -15.539 -2.980 1.00 98.00 93 ALA A C 1
ATOM 713 O O . ALA A 1 93 ? -9.041 -16.708 -2.958 1.00 98.00 93 ALA A O 1
ATOM 714 N N . GLY A 1 94 ? -9.527 -14.521 -2.952 1.00 97.62 94 GLY A N 1
ATOM 715 C CA . GLY A 1 94 ? -10.981 -14.675 -2.973 1.00 97.62 94 GLY A CA 1
ATOM 716 C C . GLY A 1 94 ? -11.602 -15.068 -1.630 1.00 97.62 94 GLY A C 1
ATOM 717 O O . GLY A 1 94 ? -12.758 -15.489 -1.600 1.00 97.62 94 GLY A O 1
ATOM 718 N N . LYS A 1 95 ? -10.879 -14.930 -0.507 1.00 97.94 95 LYS A N 1
ATOM 719 C CA . LYS A 1 95 ? -11.353 -15.364 0.825 1.00 97.94 95 LYS A CA 1
ATOM 720 C C . LYS A 1 95 ? -12.673 -14.706 1.244 1.00 97.94 95 LYS A C 1
ATOM 722 O O . LYS A 1 95 ? -13.455 -15.310 1.974 1.00 97.94 95 LYS A O 1
ATOM 727 N N . PHE A 1 96 ? -12.921 -13.484 0.779 1.00 96.31 96 PHE A N 1
ATOM 728 C CA . PHE A 1 96 ? -14.099 -12.684 1.127 1.00 96.31 96 PHE A CA 1
ATOM 729 C C . PHE A 1 96 ? -15.202 -12.721 0.056 1.00 96.31 96 PHE A C 1
ATOM 731 O O . PHE A 1 96 ? -16.173 -11.975 0.155 1.00 96.31 96 PHE A O 1
ATOM 738 N N . GLY A 1 97 ? -15.078 -13.594 -0.950 1.00 95.38 97 GLY A N 1
ATOM 739 C CA . GLY A 1 97 ? -16.007 -13.662 -2.078 1.00 95.38 97 GLY A CA 1
ATOM 740 C C . GLY A 1 97 ? -15.839 -12.505 -3.065 1.00 95.38 97 GLY A C 1
ATOM 741 O O . GLY A 1 97 ? -14.777 -11.888 -3.143 1.00 95.38 97 GLY A O 1
ATOM 742 N N . ASP A 1 98 ? -16.893 -12.233 -3.835 1.00 95.88 98 ASP A N 1
ATOM 743 C CA . ASP A 1 98 ? -16.922 -11.162 -4.838 1.00 95.88 98 ASP A CA 1
ATOM 744 C C . ASP A 1 98 ? -17.255 -9.816 -4.180 1.00 95.88 98 ASP A C 1
ATOM 746 O O . ASP A 1 98 ? -18.398 -9.354 -4.169 1.00 95.88 98 ASP A O 1
ATOM 750 N N . VAL A 1 99 ? -16.245 -9.230 -3.536 1.00 96.94 99 VAL A N 1
ATOM 751 C CA . VAL A 1 99 ? -16.333 -7.927 -2.872 1.00 96.94 99 VAL A CA 1
ATOM 752 C C . VAL A 1 99 ? -15.211 -7.009 -3.339 1.00 96.94 99 VAL A C 1
ATOM 754 O O . VAL A 1 99 ? -14.142 -7.454 -3.767 1.00 96.94 99 VAL A O 1
ATOM 757 N N . SER A 1 100 ? -15.435 -5.699 -3.220 1.00 97.81 100 SER A N 1
ATOM 758 C CA . SER A 1 100 ? -14.403 -4.709 -3.527 1.00 97.81 100 SER A CA 1
ATOM 759 C C . SER A 1 100 ? -13.161 -4.910 -2.648 1.00 97.81 100 SER A C 1
ATOM 761 O O . SER A 1 100 ? -13.263 -5.422 -1.531 1.00 97.81 100 SER A O 1
ATOM 763 N N . LEU A 1 101 ? -11.988 -4.463 -3.118 1.00 97.88 101 LEU A N 1
ATOM 764 C CA . LEU A 1 101 ? -10.761 -4.464 -2.307 1.00 97.88 101 LEU A CA 1
ATOM 765 C C . LEU A 1 101 ? -11.011 -3.799 -0.951 1.00 97.88 101 LEU A C 1
ATOM 767 O O . LEU A 1 101 ? -10.701 -4.371 0.087 1.00 97.88 101 LEU A O 1
ATOM 771 N N . SER A 1 102 ? -11.639 -2.621 -0.975 1.00 97.88 102 SER A N 1
ATOM 772 C CA . SER A 1 102 ? -11.979 -1.839 0.214 1.00 97.88 102 SER A CA 1
ATOM 773 C C . SER A 1 102 ? -12.780 -2.660 1.231 1.00 97.88 102 SER A C 1
ATOM 775 O O . SER A 1 102 ? -12.396 -2.747 2.397 1.00 97.88 102 SER A O 1
ATOM 777 N N . ASP A 1 103 ? -13.843 -3.329 0.779 1.00 97.75 103 ASP A N 1
ATOM 778 C CA . ASP A 1 103 ? -14.681 -4.163 1.640 1.00 97.75 103 ASP A CA 1
ATOM 779 C C . ASP A 1 103 ? -13.930 -5.389 2.161 1.00 97.75 103 ASP A C 1
ATOM 781 O O . ASP A 1 103 ? -14.023 -5.693 3.346 1.00 97.75 103 ASP A O 1
ATOM 785 N N . GLY A 1 104 ? -13.123 -6.047 1.323 1.00 98.19 104 GLY A N 1
ATOM 786 C CA . GLY A 1 104 ? -12.294 -7.178 1.743 1.00 98.19 104 GLY A CA 1
ATOM 787 C C . GLY A 1 104 ? -11.318 -6.819 2.867 1.00 98.19 104 GLY A C 1
ATOM 788 O O . GLY A 1 104 ? -11.181 -7.571 3.832 1.00 98.19 104 GLY A O 1
ATOM 789 N N . ILE A 1 105 ? -10.681 -5.645 2.797 1.00 98.56 105 ILE A N 1
ATOM 790 C CA . ILE A 1 105 ? -9.762 -5.194 3.854 1.00 98.56 105 ILE A CA 1
ATOM 791 C C . ILE A 1 105 ? -10.527 -4.867 5.141 1.00 98.56 105 ILE A C 1
ATOM 793 O O . ILE A 1 105 ? -10.057 -5.182 6.235 1.00 98.56 105 ILE A O 1
ATOM 797 N N . ILE A 1 106 ? -11.715 -4.263 5.032 1.00 98.25 106 ILE A N 1
ATOM 798 C CA . ILE A 1 106 ? -12.578 -4.000 6.190 1.00 98.25 106 ILE A CA 1
ATOM 799 C C . ILE A 1 106 ? -13.018 -5.318 6.843 1.00 98.25 106 ILE A C 1
ATOM 801 O O . ILE A 1 106 ? -12.968 -5.424 8.067 1.00 98.25 106 ILE A O 1
ATOM 805 N N . GLU A 1 107 ? -13.403 -6.329 6.058 1.00 98.12 107 GLU A N 1
ATOM 806 C CA . GLU A 1 107 ? -13.732 -7.662 6.577 1.00 98.12 107 GLU A CA 1
ATOM 807 C C . GLU A 1 107 ? -12.539 -8.294 7.303 1.00 98.12 107 GLU A C 1
ATOM 809 O O . GLU A 1 107 ? -12.696 -8.774 8.426 1.00 98.12 107 GLU A O 1
ATOM 814 N N . PHE A 1 108 ? -11.333 -8.217 6.730 1.00 98.56 108 PHE A N 1
ATOM 815 C CA . PHE A 1 108 ? -10.109 -8.672 7.395 1.00 98.56 108 PHE A CA 1
ATOM 816 C C . PHE A 1 108 ? -9.879 -7.937 8.727 1.00 98.56 108 PHE A C 1
ATOM 818 O O . PHE A 1 108 ? -9.563 -8.559 9.744 1.00 98.56 108 PHE A O 1
ATOM 825 N N . ALA A 1 109 ? -10.073 -6.616 8.759 1.00 98.31 109 ALA A N 1
ATOM 826 C CA . ALA A 1 109 ? -9.839 -5.793 9.943 1.00 98.31 109 ALA A CA 1
ATOM 827 C C . ALA A 1 109 ? -10.780 -6.118 11.119 1.00 98.31 109 ALA A C 1
ATOM 829 O O . ALA A 1 109 ? -10.436 -5.827 12.265 1.00 98.31 109 ALA A O 1
ATOM 830 N N . LYS A 1 110 ? -11.937 -6.758 10.892 1.00 97.44 110 LYS A N 1
ATOM 831 C CA . LYS A 1 110 ? -12.858 -7.148 11.978 1.00 97.44 110 LYS A CA 1
ATOM 832 C C . LYS A 1 110 ? -12.241 -8.118 12.985 1.00 97.44 110 LYS A C 1
ATOM 834 O O . LYS A 1 110 ? -12.691 -8.144 14.127 1.00 97.44 110 LYS A O 1
ATOM 839 N N . THR A 1 111 ? -11.240 -8.901 12.580 1.00 97.38 111 THR A N 1
ATOM 840 C CA . THR A 1 111 ? -10.573 -9.896 13.437 1.00 97.38 111 THR A CA 1
ATOM 841 C C . THR A 1 111 ? -9.104 -9.571 13.717 1.00 97.38 111 THR A C 1
ATOM 843 O O . THR A 1 111 ? -8.404 -10.400 14.293 1.00 97.38 111 THR A O 1
ATOM 846 N N . HIS A 1 112 ? -8.623 -8.396 13.301 1.00 98.44 112 HIS A N 1
ATOM 847 C CA . HIS A 1 112 ? -7.217 -7.997 13.399 1.00 98.44 112 HIS A CA 1
ATOM 848 C C . HIS A 1 112 ? -7.108 -6.616 14.045 1.00 98.44 112 HIS A C 1
ATOM 850 O O . HIS A 1 112 ? -7.252 -5.582 13.389 1.00 98.44 112 HIS A O 1
ATOM 856 N N . GLU A 1 113 ? -6.874 -6.611 15.357 1.00 97.81 113 GLU A N 1
ATOM 857 C CA . GLU A 1 113 ? -6.956 -5.411 16.193 1.00 97.81 113 GLU A CA 1
ATOM 858 C C . GLU A 1 113 ? -5.931 -4.335 15.818 1.00 97.81 113 GLU A C 1
ATOM 860 O O . GLU A 1 113 ? -6.237 -3.149 15.917 1.00 97.81 113 GLU A O 1
ATOM 865 N N . GLU A 1 114 ? -4.737 -4.697 15.345 1.00 98.62 114 GLU A N 1
ATOM 866 C CA . GLU A 1 114 ? -3.733 -3.712 14.933 1.00 98.62 114 GLU A CA 1
ATOM 867 C C . GLU A 1 114 ? -4.097 -3.035 13.607 1.00 98.62 114 GLU A C 1
ATOM 869 O O . GLU A 1 114 ? -3.978 -1.817 13.487 1.00 98.62 114 GLU A O 1
ATOM 874 N N . LEU A 1 115 ? -4.615 -3.766 12.617 1.00 98.62 115 LEU A N 1
ATOM 875 C CA . LEU A 1 115 ? -5.126 -3.155 11.390 1.00 98.62 115 LEU A CA 1
ATOM 876 C C . LEU A 1 115 ? -6.348 -2.286 11.698 1.00 98.62 115 LEU A C 1
ATOM 878 O O . LEU A 1 115 ? -6.406 -1.141 11.253 1.00 98.62 115 LEU A O 1
ATOM 882 N N . LYS A 1 116 ? -7.278 -2.772 12.530 1.00 98.25 116 LYS A N 1
ATOM 883 C CA . LYS A 1 116 ? -8.407 -1.976 13.038 1.00 98.25 116 LYS A CA 1
ATOM 884 C C . LYS A 1 116 ? -7.929 -0.717 13.774 1.00 98.25 116 LYS A C 1
ATOM 886 O O . LYS A 1 116 ? -8.481 0.370 13.600 1.00 98.25 116 LYS A O 1
ATOM 891 N N . GLY A 1 117 ? -6.857 -0.835 14.552 1.00 98.00 117 GLY A N 1
ATOM 892 C CA . GLY A 1 117 ? -6.180 0.274 15.214 1.00 98.00 117 GLY A CA 1
ATOM 893 C C . GLY A 1 117 ? -5.598 1.289 14.229 1.00 98.00 117 GLY A C 1
ATOM 894 O O . GLY A 1 117 ? -5.676 2.496 14.483 1.00 98.00 117 GLY A O 1
ATOM 895 N N . ALA A 1 118 ? -5.104 0.842 13.073 1.00 98.50 118 ALA A N 1
ATOM 896 C CA . ALA A 1 118 ? -4.635 1.718 12.007 1.00 98.50 118 ALA A CA 1
ATOM 897 C C . ALA A 1 118 ? -5.779 2.536 11.381 1.00 98.50 118 ALA A C 1
ATOM 899 O O . ALA A 1 118 ? -5.584 3.730 11.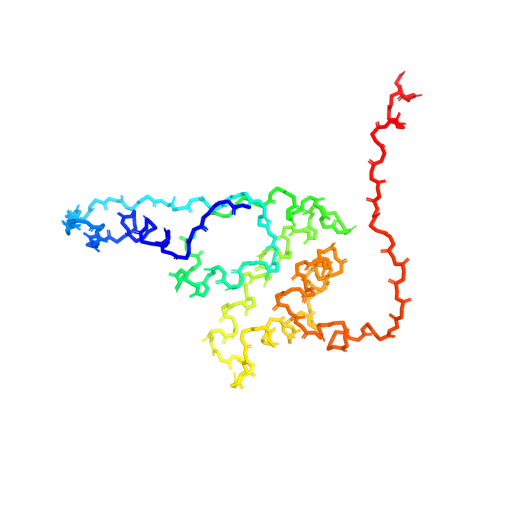150 1.00 98.50 118 ALA A O 1
ATOM 900 N N . PHE A 1 119 ? -6.980 1.964 11.198 1.00 98.38 119 PHE A N 1
ATOM 901 C CA . PHE A 1 119 ? -8.175 2.714 10.760 1.00 98.38 119 PHE A CA 1
ATOM 902 C C . PHE A 1 119 ? -8.496 3.880 11.710 1.00 98.38 119 PHE A C 1
ATOM 904 O O . PHE A 1 119 ? -8.704 5.012 11.272 1.00 98.38 119 PHE A O 1
ATOM 911 N N . LEU A 1 120 ? -8.452 3.630 13.022 1.00 97.31 120 LEU A N 1
ATOM 912 C CA . LEU A 1 120 ? -8.661 4.662 14.046 1.00 97.31 120 LEU A CA 1
ATOM 913 C C . LEU A 1 120 ? -7.517 5.680 14.138 1.00 97.31 120 LEU A C 1
ATOM 915 O O . LEU A 1 120 ? -7.748 6.825 14.528 1.00 97.31 120 LEU A O 1
ATOM 919 N N . THR A 1 121 ? -6.291 5.267 13.815 1.00 97.69 121 THR A N 1
ATOM 920 C CA . THR A 1 121 ? -5.107 6.134 13.846 1.00 97.69 121 THR A CA 1
ATOM 921 C C . THR A 1 121 ? -5.112 7.104 12.666 1.00 97.69 121 THR A C 1
ATOM 923 O O . THR A 1 121 ? -4.945 8.310 12.840 1.00 97.69 121 THR A O 1
ATOM 926 N N . PHE A 1 122 ? -5.301 6.588 11.452 1.00 97.75 122 PHE A N 1
ATOM 927 C CA . PHE A 1 122 ? -5.137 7.333 10.205 1.00 97.75 122 PHE A CA 1
ATOM 928 C C . PHE A 1 122 ? -6.497 7.672 9.587 1.00 97.75 122 PHE A C 1
ATOM 930 O O . PHE A 1 122 ? -6.742 7.398 8.416 1.00 97.75 122 PHE A O 1
ATOM 937 N N . GLN A 1 123 ? -7.393 8.283 10.371 1.00 96.62 123 GLN A N 1
ATOM 938 C CA . GLN A 1 123 ? -8.807 8.447 9.995 1.00 96.62 123 GLN A CA 1
ATOM 939 C C . GLN A 1 123 ? -9.018 9.180 8.670 1.00 96.62 123 GLN A C 1
ATOM 941 O O . GLN A 1 123 ? -9.908 8.813 7.918 1.00 96.62 123 GLN A O 1
ATOM 946 N N . LYS A 1 124 ? -8.182 10.175 8.343 1.00 96.19 124 LYS A N 1
ATOM 947 C CA . LYS A 1 124 ? -8.271 10.870 7.051 1.00 96.19 124 LYS A CA 1
ATOM 948 C C . LYS A 1 124 ? -8.060 9.912 5.874 1.00 96.19 124 LYS A C 1
ATOM 950 O O . LYS A 1 124 ? -8.792 9.988 4.896 1.00 96.19 124 LYS A O 1
ATOM 955 N N . ASP A 1 125 ? -7.079 9.019 5.980 1.00 97.25 125 ASP A N 1
ATOM 956 C CA . ASP A 1 125 ? -6.822 8.004 4.957 1.00 97.25 125 ASP A CA 1
ATOM 957 C C . ASP A 1 125 ? -7.928 6.949 4.960 1.00 97.25 125 ASP A C 1
ATOM 959 O O . ASP A 1 125 ? -8.397 6.553 3.899 1.00 97.25 125 ASP A O 1
ATOM 963 N N . ALA A 1 126 ? -8.385 6.535 6.144 1.00 97.50 126 ALA A N 1
ATOM 964 C CA . ALA A 1 126 ? -9.483 5.591 6.287 1.00 97.50 126 ALA A CA 1
ATOM 965 C C . ALA A 1 126 ? -10.772 6.109 5.625 1.00 97.50 126 ALA A C 1
ATOM 967 O O . ALA A 1 126 ? -11.373 5.406 4.823 1.00 97.50 126 ALA A O 1
ATOM 968 N N . ASP A 1 127 ? -11.154 7.359 5.890 1.00 96.06 127 ASP A N 1
ATOM 969 C CA . ASP A 1 127 ? -12.345 7.993 5.320 1.00 96.06 127 ASP A CA 1
ATOM 970 C C . ASP A 1 127 ? -12.233 8.152 3.790 1.00 96.06 127 ASP A C 1
ATOM 972 O O . ASP A 1 127 ? -13.234 8.044 3.085 1.00 96.06 127 ASP A O 1
ATOM 976 N N . GLN A 1 128 ? -11.023 8.384 3.264 1.00 96.19 128 GLN A N 1
ATOM 977 C CA . GLN A 1 128 ? -10.783 8.532 1.823 1.00 96.19 128 GLN A CA 1
ATOM 978 C C . GLN A 1 128 ? -10.739 7.197 1.067 1.00 96.19 128 GLN A C 1
ATOM 980 O O . GLN A 1 128 ? -11.245 7.116 -0.049 1.00 96.19 128 GLN A O 1
ATOM 985 N N . ILE A 1 129 ? -10.108 6.170 1.640 1.00 96.94 129 ILE A N 1
ATOM 986 C CA . ILE A 1 129 ? -9.834 4.890 0.963 1.00 96.94 129 ILE A CA 1
ATOM 987 C C . ILE A 1 129 ? -10.943 3.859 1.248 1.00 96.94 129 ILE A C 1
ATOM 989 O O . ILE A 1 129 ? -11.236 2.995 0.419 1.00 96.94 129 ILE A O 1
ATOM 993 N N . TYR A 1 130 ? -11.584 3.955 2.414 1.00 97.31 130 TYR A N 1
ATOM 994 C CA . TYR A 1 130 ? -12.537 2.975 2.932 1.00 97.31 130 TYR A CA 1
ATOM 995 C C . TYR A 1 130 ? -13.848 3.647 3.363 1.00 97.31 130 TYR A C 1
ATOM 997 O O . TYR A 1 130 ? -14.148 3.741 4.555 1.00 97.31 130 TYR A O 1
ATOM 1005 N N . PRO A 1 131 ? -14.667 4.139 2.420 1.00 94.12 131 PRO A N 1
ATOM 1006 C CA . PRO A 1 131 ? -15.911 4.820 2.763 1.00 94.12 131 PRO A CA 1
ATOM 1007 C C . PRO A 1 131 ? -16.845 3.916 3.591 1.00 94.12 131 PRO A C 1
ATOM 1009 O O . PRO A 1 131 ? -17.086 2.750 3.261 1.00 94.12 131 PRO A O 1
ATOM 1012 N N . GLY A 1 132 ? -17.370 4.469 4.689 1.00 94.25 132 GLY A N 1
ATOM 1013 C CA . GLY A 1 132 ? -18.247 3.757 5.628 1.00 94.25 132 GLY A CA 1
ATOM 1014 C C . GLY A 1 132 ? -17.536 2.744 6.537 1.00 94.25 132 GLY A C 1
ATOM 1015 O O . GLY A 1 132 ? -18.182 1.865 7.109 1.00 94.25 132 GLY A O 1
ATOM 1016 N N . TRP A 1 133 ? -16.201 2.806 6.657 1.00 96.75 133 TRP A N 1
ATOM 1017 C CA . TRP A 1 133 ? -15.445 1.881 7.510 1.00 96.75 133 TRP A CA 1
ATOM 1018 C C . TRP A 1 133 ? -15.875 1.941 8.979 1.00 96.75 133 TRP A C 1
ATOM 1020 O O . TRP A 1 133 ? -15.846 0.916 9.659 1.00 96.75 133 TRP A O 1
ATOM 1030 N N . LYS A 1 134 ? -16.283 3.118 9.475 1.00 95.12 134 LYS A N 1
ATOM 1031 C CA . LYS A 1 134 ? -16.686 3.318 10.872 1.00 95.12 134 LYS A CA 1
ATOM 1032 C C . LYS A 1 134 ? -17.876 2.431 11.204 1.00 95.12 134 LYS A C 1
ATOM 1034 O O . LYS A 1 134 ? -17.786 1.608 12.109 1.00 95.12 134 LYS A O 1
ATOM 1039 N N . GLU A 1 135 ? -18.945 2.519 10.421 1.00 94.88 135 GLU A N 1
ATOM 1040 C CA . GLU A 1 135 ? -20.144 1.704 10.586 1.00 94.88 135 GLU A CA 1
ATOM 1041 C C . GLU A 1 135 ? -19.820 0.215 10.430 1.00 94.88 135 GLU A C 1
ATOM 1043 O O . GLU A 1 135 ? -20.201 -0.596 11.274 1.00 94.88 135 GLU A O 1
ATOM 1048 N N . LYS A 1 136 ? -19.048 -0.145 9.396 1.00 95.12 136 LYS A N 1
ATOM 1049 C CA . LYS A 1 136 ? -18.685 -1.542 9.105 1.00 95.12 136 LYS A CA 1
ATOM 1050 C C . LYS A 1 136 ? -17.800 -2.186 10.181 1.00 95.12 136 LYS A C 1
ATOM 1052 O O . LYS A 1 136 ? -17.857 -3.403 10.356 1.00 95.12 136 LYS A O 1
ATOM 1057 N N . LEU A 1 137 ? -17.010 -1.397 10.914 1.00 95.12 137 LEU A N 1
ATOM 1058 C CA . LEU A 1 137 ? -16.177 -1.856 12.037 1.00 95.12 137 LEU A CA 1
ATOM 1059 C C . LEU A 1 137 ? -16.836 -1.663 13.417 1.00 95.12 137 LEU A C 1
ATOM 1061 O O . LEU A 1 137 ? -16.215 -1.993 14.435 1.00 95.12 137 LEU A O 1
ATOM 1065 N N . GLY A 1 138 ? -18.084 -1.181 13.462 1.00 90.19 138 GLY A N 1
ATOM 1066 C CA . GLY A 1 138 ? -18.876 -1.035 14.688 1.00 90.19 138 GLY A CA 1
ATOM 1067 C C . GLY A 1 138 ? -18.655 0.272 15.460 1.00 90.19 138 GLY A C 1
ATOM 1068 O O . GLY A 1 138 ? -19.018 0.359 16.630 1.00 90.19 138 GLY A O 1
ATOM 1069 N N . TYR A 1 139 ? -18.077 1.293 14.830 1.00 85.06 139 TYR A N 1
ATOM 1070 C CA . TYR A 1 139 ? -17.896 2.639 15.379 1.00 85.06 139 TYR A CA 1
ATOM 1071 C C . TYR A 1 139 ? -19.070 3.549 14.991 1.00 85.06 139 TYR A C 1
ATOM 1073 O O . TYR A 1 139 ? -18.916 4.512 14.245 1.00 85.06 139 TYR A O 1
ATOM 1081 N N . THR A 1 140 ? -20.272 3.235 15.473 1.00 60.44 140 THR A N 1
ATOM 1082 C CA . THR A 1 140 ? -21.454 4.089 15.284 1.00 60.44 140 THR A CA 1
ATOM 1083 C C . THR A 1 140 ? -21.555 5.107 16.425 1.00 60.44 140 THR A C 1
ATOM 1085 O O . THR A 1 140 ? -21.906 4.742 17.547 1.00 60.44 140 THR A O 1
ATOM 1088 N N . GLY A 1 141 ? -21.235 6.376 16.148 1.00 54.16 141 GLY A N 1
ATOM 1089 C CA . GLY A 1 141 ? -21.375 7.512 17.073 1.00 54.16 141 GLY A CA 1
ATOM 1090 C C . GLY A 1 141 ? -20.396 8.653 16.761 1.00 54.16 141 GLY A C 1
ATOM 1091 O O . GLY A 1 141 ? -19.299 8.400 16.267 1.00 54.16 141 GLY A O 1
ATOM 1092 N N . GLU A 1 142 ? -20.771 9.908 17.042 1.00 46.22 142 GLU A N 1
ATOM 1093 C CA . GLU A 1 142 ? -19.866 11.070 16.972 1.00 46.22 142 GLU A CA 1
ATOM 1094 C C . GLU A 1 142 ? -18.722 10.906 17.991 1.00 46.22 142 GLU A C 1
ATOM 1096 O O . GLU A 1 142 ? -18.793 11.336 19.138 1.00 46.22 142 GLU A O 1
ATOM 1101 N N . SER A 1 143 ? -17.653 10.222 17.594 1.00 47.22 143 SER A N 1
ATOM 1102 C CA . SER A 1 143 ? -16.465 10.011 18.417 1.00 47.22 143 SER A CA 1
ATOM 1103 C C . SER A 1 143 ? -15.475 11.154 18.174 1.00 47.22 143 SER A C 1
ATOM 1105 O O . SER A 1 143 ? -14.629 11.095 17.280 1.00 47.22 143 SER A O 1
ATOM 1107 N N . SER A 1 144 ? -15.574 12.194 19.001 1.00 43.84 144 SER A N 1
ATOM 1108 C CA . SER A 1 144 ? -14.662 13.339 19.090 1.00 43.84 144 SER A CA 1
ATOM 1109 C C . SER A 1 144 ? -13.310 12.970 19.721 1.00 43.84 144 SER A C 1
ATOM 1111 O O . SER A 1 144 ? -12.903 13.549 20.730 1.00 43.84 144 SER A O 1
ATOM 1113 N N . VAL A 1 145 ? -12.599 11.988 19.168 1.00 47.12 145 VAL A N 1
ATOM 1114 C CA . VAL A 1 145 ? -11.227 11.706 19.608 1.00 47.12 145 VAL A CA 1
ATOM 1115 C C . VAL A 1 145 ? -10.292 12.594 18.799 1.00 47.12 145 VAL A C 1
ATOM 1117 O O . VAL A 1 145 ? -9.953 12.298 17.654 1.00 47.12 145 VAL A O 1
ATOM 1120 N N . GLN A 1 146 ? -9.907 13.721 19.398 1.00 45.81 146 GLN A N 1
ATOM 1121 C CA . GLN A 1 146 ? -8.810 14.545 18.901 1.00 45.81 146 GLN A CA 1
ATOM 1122 C C . GLN A 1 146 ? -7.546 13.686 18.796 1.00 45.81 146 GLN A C 1
ATOM 1124 O O . GLN A 1 146 ? -7.188 12.976 19.738 1.00 45.81 146 GLN A O 1
ATOM 1129 N N . ALA A 1 147 ? -6.876 13.758 17.644 1.00 43.66 147 ALA A N 1
ATOM 1130 C CA . ALA A 1 147 ? -5.562 13.160 17.455 1.00 43.66 147 ALA A CA 1
ATOM 1131 C C . ALA A 1 147 ? -4.635 13.602 18.597 1.00 43.66 147 ALA A C 1
ATOM 1133 O O . ALA A 1 147 ? -4.586 14.787 18.931 1.00 43.66 147 ALA A O 1
ATOM 1134 N N . ALA A 1 148 ? -3.915 12.657 19.203 1.00 48.22 148 ALA A N 1
ATOM 1135 C CA . ALA A 1 148 ? -2.968 12.974 20.260 1.00 48.22 148 ALA A CA 1
ATOM 1136 C C . ALA A 1 148 ? -1.896 13.933 19.716 1.00 48.22 148 ALA A C 1
ATOM 1138 O O . ALA A 1 148 ? -1.049 13.553 18.908 1.00 48.22 148 ALA A O 1
ATOM 1139 N N . THR A 1 149 ? -1.930 15.190 20.152 1.00 45.38 149 THR A N 1
ATOM 1140 C CA . THR A 1 149 ? -0.857 16.150 19.900 1.00 45.38 149 THR A CA 1
ATOM 1141 C C . THR A 1 149 ? 0.309 15.811 20.821 1.00 45.38 149 THR A C 1
ATOM 1143 O O . THR A 1 149 ? 0.212 15.966 22.039 1.00 45.38 149 THR A O 1
ATOM 1146 N N . PHE A 1 150 ? 1.409 15.327 20.248 1.00 46.81 150 PHE A N 1
ATOM 1147 C CA . PHE A 1 150 ? 2.664 15.138 20.970 1.00 46.81 150 PHE A CA 1
ATOM 1148 C C . PHE A 1 150 ? 3.328 16.502 21.193 1.00 46.81 150 PHE A C 1
ATOM 1150 O O . PHE A 1 150 ? 3.827 17.118 20.254 1.00 46.81 150 PHE A O 1
ATOM 1157 N N . ASP A 1 151 ? 3.326 16.974 22.439 1.00 55.19 151 ASP A N 1
ATOM 1158 C CA . ASP A 1 151 ? 4.012 18.202 22.840 1.00 55.19 151 ASP A CA 1
ATOM 1159 C C . ASP A 1 151 ? 5.485 17.902 23.171 1.00 55.19 151 ASP A C 1
ATOM 1161 O O . ASP A 1 151 ? 5.809 17.262 2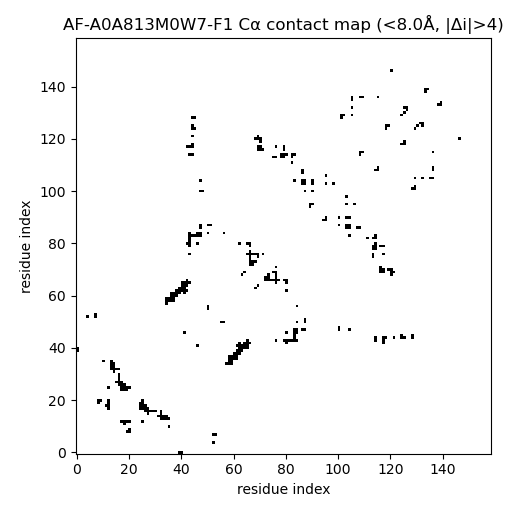4.176 1.00 55.19 151 ASP A O 1
ATOM 1165 N N . TRP A 1 152 ? 6.388 18.351 22.297 1.00 52.22 152 TRP A N 1
ATOM 1166 C CA . TRP A 1 152 ? 7.835 18.154 22.425 1.00 52.22 152 TRP A CA 1
ATOM 1167 C C . TRP A 1 152 ? 8.439 18.937 23.609 1.00 52.22 152 TRP A C 1
ATOM 1169 O O . TRP A 1 152 ? 9.527 18.602 24.078 1.00 52.22 152 TRP A O 1
ATOM 1179 N N . ALA A 1 153 ? 7.740 19.949 24.138 1.00 50.94 153 ALA A N 1
ATOM 1180 C CA . ALA A 1 153 ? 8.288 20.861 25.143 1.00 50.94 153 ALA A CA 1
ATOM 1181 C C . ALA A 1 153 ? 8.397 20.253 26.556 1.00 50.94 153 ALA A C 1
ATOM 1183 O O . ALA A 1 153 ? 9.198 20.715 27.368 1.00 50.94 153 ALA A O 1
ATOM 1184 N N . LYS A 1 154 ? 7.646 19.188 26.873 1.00 50.22 154 LYS A N 1
ATOM 1185 C CA . LYS A 1 154 ? 7.583 18.642 28.246 1.00 50.22 154 LYS A CA 1
ATOM 1186 C C . LYS A 1 154 ? 8.751 17.744 28.668 1.00 50.22 154 LYS A C 1
ATOM 1188 O O . LYS A 1 154 ? 8.840 17.417 29.848 1.00 50.22 154 LYS A O 1
ATOM 1193 N N . LYS A 1 155 ? 9.661 17.354 27.765 1.00 47.03 155 LYS A N 1
ATOM 1194 C CA . LYS A 1 155 ? 10.817 16.501 28.122 1.00 47.03 155 LYS A CA 1
ATOM 1195 C C . LYS A 1 155 ? 12.091 17.257 28.507 1.00 47.03 155 LYS A C 1
ATOM 1197 O O . LYS A 1 155 ? 12.999 16.632 29.040 1.00 47.03 155 LYS A O 1
ATOM 1202 N N . ALA A 1 156 ? 12.157 18.572 28.305 1.00 50.06 156 ALA A N 1
ATOM 1203 C CA . ALA A 1 156 ? 13.358 19.349 28.628 1.00 50.06 156 ALA A CA 1
ATOM 1204 C C . ALA A 1 156 ? 13.494 19.720 30.121 1.00 50.06 156 ALA A C 1
ATOM 1206 O O . ALA A 1 156 ? 14.528 20.241 30.516 1.00 50.06 156 ALA A O 1
ATOM 1207 N N . ALA A 1 157 ? 12.483 19.451 30.956 1.00 50.00 157 ALA A N 1
ATOM 1208 C CA . ALA A 1 157 ? 12.477 19.836 32.375 1.00 50.00 157 ALA A CA 1
ATOM 1209 C C . ALA A 1 157 ? 12.783 18.681 33.354 1.00 50.00 157 ALA A C 1
ATOM 1211 O O . ALA A 1 157 ? 12.629 18.852 34.559 1.00 50.00 157 ALA A O 1
ATOM 1212 N N . ALA A 1 158 ? 13.178 17.506 32.854 1.00 52.12 158 ALA A N 1
ATOM 1213 C CA . ALA A 1 158 ? 13.461 16.324 33.675 1.00 52.12 158 ALA A CA 1
ATOM 1214 C C . ALA A 1 158 ? 14.843 15.708 33.381 1.00 52.12 158 ALA A C 1
ATOM 1216 O O . ALA A 1 158 ? 14.971 14.485 33.303 1.00 52.12 158 ALA A O 1
ATOM 1217 N N . ALA A 1 159 ? 15.857 16.557 33.207 1.00 42.75 159 ALA A N 1
ATOM 1218 C CA . ALA A 1 159 ? 17.269 16.180 33.209 1.00 42.75 159 ALA A CA 1
ATOM 1219 C C . ALA A 1 159 ? 18.045 17.109 34.147 1.00 42.75 159 ALA A C 1
ATOM 1221 O O . ALA A 1 159 ? 17.770 18.330 34.098 1.00 42.75 159 ALA A O 1
#

InterPro domains:
  IPR000685 Ribulose bisphosphate carboxylase, large subunit, C-terminal [PF00016] (1-121)
  IPR033966 RuBisCO [PTHR42704] (15-119)
  IPR036376 Ribulose bisphosphate carboxylase, large subunit, C-terminal domain superfamily [G3DSA:3.20.20.110] (1-130)
  IPR036376 Ribulose bisphosphate carboxylase, large subunit, C-terminal domain superfamily [SSF51649] (1-137)

Sequence (159 aa):
MEGDASDKNIAFMLQDDEADGPYYHQEWEGMKQTTPIISGGMNALRLPAFFENLGHSNVILTAGGGSFGHKDGPKPGAISCRQGEESWKEWKAGKFGDVSLSDGIIEFAKTHEELKGAFLTFQKDADQIYPGWKEKLGYTGESSVQAATFDWAKKAAAA

Organism: Polarella glacialis (NCBI:txid89957)

Radius of gyration: 18.63 Å; Cα contacts (8 Å, |Δi|>4): 200; chains: 1; bounding box: 42×36×59 Å

Solvent-accessible surface area (backbone atoms only — not comparable to full-atom values): 9430 Å² total; per-residue (Å²): 133,92,83,60,86,70,55,46,46,58,47,40,59,34,54,43,53,59,33,69,55,101,86,47,78,46,77,47,88,76,58,83,61,51,78,50,72,49,65,73,98,41,35,31,86,55,40,36,64,50,32,63,73,59,71,55,78,92,56,48,77,54,45,62,66,29,13,59,57,22,77,84,30,45,69,42,15,51,50,10,41,54,46,19,53,49,30,38,54,42,39,75,70,43,76,66,54,100,58,55,70,53,55,29,40,53,60,48,29,74,82,31,68,40,39,40,40,41,44,71,49,43,43,73,59,31,58,70,68,30,74,66,47,46,60,78,70,68,54,79,67,95,74,87,74,73,77,86,78,83,71,78,76,75,67,76,80,78,120

Foldseek 3Di:
DDDDLVCLQVQCVQCPQWGDDPPDTDHNPPPHGDAAEDDDPDALLVLLVNCVSNVHDRHHYDYDCNQQQQPVGRVLSVVSNVLSRVLNVCVVVCVVPPDDSLVSSLVSCLPRVSVVSSCVRPVVSCCVRRPPSCVSNPNPDDDPDDRDDDDPPPPVPPD

Mean predicted aligned error: 7.08 Å

pLDDT: mean 90.76, std 16.39, range [42.75, 98.81]

Secondary structure (DSSP, 8-state):
----GGGHHHHHHHH-SEEE-SS-EEE-TTPPPPPPEEESS--TTTHHHHHHHHS---SEEE-HHHHHTSTT-HHHHHHHHHHHHHHHHHHHTTTT-S--HHHHHHHHHTT-HHHHHHHHHSHHHHHHHSTTHHHHTT--S----------GGGGTT--

Nearest PDB structures (foldseek):
  7t1j-assembly1_D  TM=9.736E-01  e=9.600E-14  Rhodospirillaceae bacterium BRH_c57
  7t1c-assembly1_A  TM=9.633E-01  e=1.075E-13  Sulfurivirga caldicuralii
  5hao-assembly1_F  TM=9.756E-01  e=2.376E-13  Rhodopseudomonas palustris
  5hql-assembly1_F  TM=9.561E-01  e=1.274E-13  Rhodopseudomonas palustris
  5hjx-assembly1_C  TM=9.641E-01  e=3.339E-13  Rhodopseudomonas palustris